Protein AF-A0A800F6K7-F1 (afdb_monomer)

Solvent-accessible surface area (backbone atoms only — not comparable to full-atom values): 6586 Å² total; per-residue (Å²): 116,48,73,45,83,42,42,88,42,86,95,49,41,75,25,27,38,41,33,28,47,71,78,28,49,62,34,50,52,52,51,53,51,42,52,75,74,33,94,47,72,68,53,33,49,50,53,51,51,50,26,55,76,71,67,69,50,59,66,70,52,70,71,34,51,39,41,35,40,40,19,84,37,84,90,68,36,48,47,48,42,35,32,31,34,55,51,39,36,50,84,78,67,73,35,48,74,50,66,88,79,74,49,60,18,36,39,58,60,59,31,83,74,5,25,36,39,50,75,67,116

Radius of gyration: 14.64 Å; Cα contacts (8 Å, |Δi|>4): 231; chains: 1; bounding box: 41×32×36 Å

Foldseek 3Di:
DDKDFDCPFPPAAVGKMKDKDPLCVVLVVVLRVLRVVDDDDVSSVVVQVVCQVVVVRDADDAQMKMWMWGDNDNVGTDIWIKGQHAQAACVRPVADQDCPVVAWHWHPHRHSRIIITGDDD

Nearest PDB structures (foldseek):
  8fz6-assembly1_Y  TM=4.531E-01  e=3.846E+00  Bos taurus
  8ysx-assembly1_T  TM=4.548E-01  e=4.614E+00  Canis lupus familiaris
  5lf7-assembly1_J  TM=4.488E-01  e=6.248E+00  Homo sapiens
  2jfs-assembly1_A  TM=3.174E-01  e=1.548E+00  Mycolicibacterium smegmatis MC2 155
  8qyo-assembly1_b  TM=2.927E-01  e=6.639E+00  Homo sapiens

Sequence (121 aa):
MVCYDRSDERDRRPFAVQCTSLANLARVAQNRRIRAATADGAEEGAAIAAAEANGTREAVEYGSLFMAASGADPASAGIHRTVSVPGATAESTGFPTTRAQGGVYLMAAGTGAAHLMLPGR

Mean predicted aligned error: 2.95 Å

pLDDT: mean 95.45, std 4.31, range [59.25, 98.44]

Secondary structure (DSSP, 8-state):
-EEEE-TTSTT--SEEEEEE-GGGHHHHHHHHHHHHH-SSHHHHHHHHHHHHHTT-SPP--TT-EEEEEEESSTTTPEEEEEEE-TT--HHHH---SSGGGSS-EEESTTSTT-EEEE---

Structure (mmCIF, N/CA/C/O backbone):
data_AF-A0A800F6K7-F1
#
_entry.id   AF-A0A800F6K7-F1
#
loop_
_atom_site.group_PDB
_atom_site.id
_atom_site.type_symbol
_atom_site.label_atom_id
_atom_site.label_alt_id
_atom_site.label_comp_id
_atom_site.label_asym_id
_atom_site.label_entity_id
_atom_site.label_seq_id
_atom_site.pdbx_PDB_ins_code
_atom_site.Cartn_x
_atom_site.Cartn_y
_atom_site.Cartn_z
_atom_site.occupancy
_atom_site.B_iso_or_equiv
_atom_site.auth_seq_id
_atom_site.auth_comp_id
_atom_site.auth_asym_id
_atom_site.auth_atom_id
_atom_site.pdbx_PDB_model_num
ATOM 1 N N . MET A 1 1 ? 8.411 -11.996 8.770 1.00 90.25 1 MET A N 1
ATOM 2 C CA . MET A 1 1 ? 8.275 -11.015 7.670 1.00 90.25 1 MET A CA 1
ATOM 3 C C . MET A 1 1 ? 8.864 -11.634 6.415 1.00 90.25 1 MET A C 1
ATOM 5 O O . MET A 1 1 ? 9.845 -12.355 6.530 1.00 90.25 1 MET A O 1
ATOM 9 N N . VAL A 1 2 ? 8.264 -11.385 5.257 1.00 97.06 2 VAL A N 1
ATOM 10 C CA . VAL A 1 2 ? 8.715 -11.859 3.944 1.00 97.06 2 VAL A CA 1
ATOM 11 C C . VAL A 1 2 ? 8.924 -10.660 3.033 1.00 97.06 2 VAL A C 1
ATOM 13 O O . VAL A 1 2 ? 8.145 -9.710 3.101 1.00 97.06 2 VAL A O 1
ATOM 16 N N . CYS A 1 3 ? 9.974 -10.701 2.218 1.00 97.62 3 CYS A N 1
ATOM 17 C CA . CYS A 1 3 ? 10.295 -9.684 1.226 1.00 97.62 3 CYS A CA 1
ATOM 18 C C . CYS A 1 3 ? 10.149 -10.270 -0.173 1.00 97.62 3 CYS A C 1
ATOM 20 O O . CYS A 1 3 ? 10.460 -11.439 -0.389 1.00 97.62 3 CYS A O 1
ATOM 22 N N . TYR A 1 4 ? 9.679 -9.463 -1.112 1.00 97.44 4 TYR A N 1
ATOM 23 C CA . TYR A 1 4 ? 9.464 -9.876 -2.488 1.00 97.44 4 TYR A CA 1
ATOM 24 C C . TYR A 1 4 ? 9.834 -8.750 -3.447 1.00 97.44 4 TYR A C 1
ATOM 26 O O . TYR A 1 4 ? 9.685 -7.562 -3.134 1.00 97.44 4 TYR A O 1
ATOM 34 N N . ASP A 1 5 ? 10.336 -9.156 -4.609 1.00 97.12 5 ASP A N 1
ATOM 35 C CA . ASP A 1 5 ? 10.660 -8.246 -5.694 1.00 97.12 5 ASP A CA 1
ATOM 36 C C . ASP A 1 5 ? 9.383 -7.713 -6.348 1.00 97.12 5 ASP A C 1
ATOM 38 O O . ASP A 1 5 ? 8.358 -8.399 -6.440 1.00 97.12 5 ASP A O 1
ATOM 42 N N . ARG A 1 6 ? 9.440 -6.450 -6.746 1.00 96.69 6 ARG A N 1
ATOM 43 C CA . ARG A 1 6 ? 8.374 -5.726 -7.435 1.00 96.69 6 ARG A CA 1
ATOM 44 C C . ARG A 1 6 ? 8.942 -4.915 -8.597 1.00 96.69 6 ARG A C 1
ATOM 46 O O . ARG A 1 6 ? 8.269 -4.009 -9.074 1.00 96.69 6 ARG A O 1
ATOM 53 N N . SER A 1 7 ? 10.185 -5.167 -9.002 1.00 95.94 7 SER A N 1
ATOM 54 C CA . SER A 1 7 ? 10.846 -4.430 -10.084 1.00 95.94 7 SER A CA 1
ATOM 55 C C . SER A 1 7 ? 10.198 -4.698 -11.446 1.00 95.94 7 SER A C 1
ATOM 57 O O . SER A 1 7 ? 10.272 -3.859 -12.338 1.00 95.94 7 SER A O 1
ATOM 59 N N . ASP A 1 8 ? 9.498 -5.828 -11.568 1.00 94.06 8 ASP A N 1
ATOM 60 C CA . ASP A 1 8 ? 8.711 -6.246 -12.727 1.00 94.06 8 ASP A CA 1
ATOM 61 C C . ASP A 1 8 ? 7.339 -5.557 -12.833 1.00 94.06 8 ASP A C 1
ATOM 63 O O . ASP A 1 8 ? 6.661 -5.658 -13.855 1.00 94.06 8 ASP A O 1
ATOM 67 N N . GLU A 1 9 ? 6.898 -4.860 -11.784 1.00 95.38 9 GLU A N 1
ATOM 68 C CA . GLU A 1 9 ? 5.618 -4.164 -11.790 1.00 95.38 9 GLU A CA 1
ATOM 69 C C . GLU A 1 9 ? 5.680 -2.867 -12.611 1.00 95.38 9 GLU A C 1
ATOM 71 O O . GLU A 1 9 ? 6.634 -2.088 -12.533 1.00 95.38 9 GLU A O 1
ATOM 76 N N . ARG A 1 10 ? 4.575 -2.567 -13.306 1.00 93.38 10 ARG A N 1
ATOM 77 C CA . ARG A 1 10 ? 4.342 -1.283 -13.982 1.00 93.38 10 ARG A CA 1
ATOM 78 C C . ARG A 1 10 ? 4.679 -0.097 -13.062 1.00 93.38 10 ARG A C 1
ATOM 80 O O . ARG A 1 10 ? 4.344 -0.118 -11.873 1.00 93.38 10 ARG A O 1
ATOM 87 N N . ASP A 1 11 ? 5.301 0.941 -13.620 1.00 92.06 11 ASP A N 1
ATOM 88 C CA . ASP A 1 11 ? 5.659 2.209 -12.959 1.00 92.06 11 ASP A CA 1
ATOM 89 C C . ASP A 1 11 ? 6.637 2.092 -11.773 1.00 92.06 11 ASP A C 1
ATOM 91 O O . ASP A 1 11 ? 6.740 3.008 -10.948 1.00 92.06 11 ASP A O 1
ATOM 95 N N . ARG A 1 12 ? 7.358 0.971 -11.636 1.00 94.19 12 ARG A N 1
ATOM 96 C CA . ARG A 1 12 ? 8.379 0.810 -10.593 1.00 94.19 12 ARG A CA 1
ATOM 97 C C . ARG A 1 12 ? 9.762 1.240 -11.053 1.00 94.19 12 ARG A C 1
ATOM 99 O O . ARG A 1 12 ? 10.069 1.366 -12.233 1.00 94.19 12 ARG A O 1
ATOM 106 N N . ARG A 1 13 ? 10.597 1.529 -10.056 1.00 95.62 13 ARG A N 1
ATOM 107 C CA . ARG A 1 13 ? 12.021 1.800 -10.254 1.00 95.62 13 ARG A CA 1
ATOM 108 C C . ARG A 1 13 ? 12.763 0.476 -10.493 1.00 95.62 13 ARG A C 1
ATOM 110 O O . ARG A 1 13 ? 12.264 -0.552 -10.037 1.00 95.62 13 ARG A O 1
ATOM 117 N N . PRO A 1 14 ? 13.951 0.501 -11.130 1.00 96.50 14 PRO A N 1
ATOM 118 C CA . PRO A 1 14 ? 14.714 -0.715 -11.425 1.00 96.50 14 PRO A CA 1
ATOM 119 C C . PRO A 1 14 ? 15.006 -1.574 -10.192 1.00 96.50 14 PRO A C 1
ATOM 121 O O . PRO A 1 14 ? 14.946 -2.794 -10.265 1.00 96.50 14 PRO A O 1
ATOM 124 N N . PHE A 1 15 ? 15.270 -0.944 -9.045 1.00 97.69 15 PHE A N 1
ATOM 125 C CA . PHE A 1 15 ? 15.253 -1.622 -7.758 1.00 97.69 15 PHE A CA 1
ATOM 126 C C . PHE A 1 15 ? 13.943 -1.302 -7.039 1.00 97.69 15 PHE A C 1
ATOM 128 O O . PHE A 1 15 ? 13.675 -0.137 -6.726 1.00 97.69 15 PHE A O 1
ATOM 135 N N . ALA A 1 16 ? 13.135 -2.326 -6.760 1.00 97.75 16 ALA A N 1
ATOM 136 C CA . ALA A 1 16 ? 11.900 -2.193 -5.997 1.00 97.75 16 ALA A CA 1
ATOM 137 C C . ALA A 1 16 ? 11.598 -3.479 -5.216 1.00 97.75 16 ALA A C 1
ATOM 139 O O . ALA A 1 16 ? 11.212 -4.491 -5.788 1.00 97.75 16 ALA A O 1
ATOM 140 N N . VAL A 1 17 ? 11.716 -3.420 -3.891 1.00 97.75 17 VAL A N 1
ATOM 141 C CA . VAL A 1 17 ? 11.427 -4.535 -2.977 1.00 97.75 17 VAL A CA 1
ATOM 142 C C . VAL A 1 17 ? 10.374 -4.092 -1.973 1.00 97.75 17 VAL A C 1
ATOM 144 O O . VAL A 1 17 ? 10.396 -2.951 -1.511 1.00 97.75 17 VAL A O 1
ATOM 147 N N . GLN A 1 18 ? 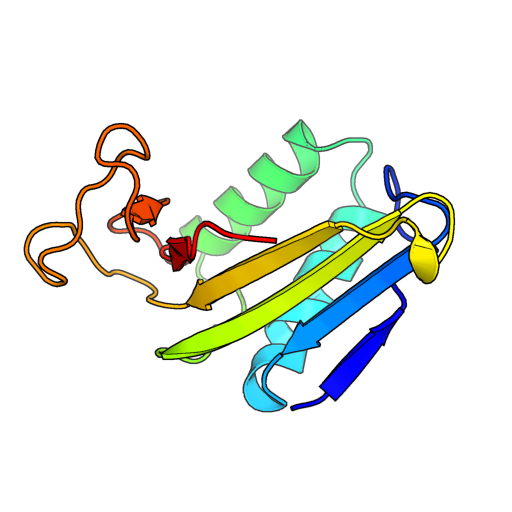9.459 -4.984 -1.598 1.00 97.69 18 GLN A N 1
ATOM 148 C CA . GLN A 1 18 ? 8.557 -4.754 -0.471 1.00 97.69 18 GLN A CA 1
ATOM 149 C C . GLN A 1 18 ? 8.581 -5.929 0.500 1.00 97.69 18 GLN A C 1
ATOM 151 O O . GLN A 1 18 ? 8.630 -7.083 0.091 1.00 97.69 18 GLN A O 1
ATOM 156 N N . CYS A 1 19 ? 8.522 -5.625 1.792 1.00 98.06 19 CYS A N 1
ATOM 157 C CA . CYS A 1 19 ? 8.460 -6.592 2.872 1.00 98.06 19 CYS A CA 1
ATOM 158 C C . CYS A 1 19 ? 7.190 -6.400 3.699 1.00 98.06 19 CYS A C 1
ATOM 160 O O . CYS A 1 19 ? 6.792 -5.263 3.960 1.00 98.06 19 CYS A O 1
ATOM 162 N N . THR A 1 20 ? 6.568 -7.497 4.131 1.00 98.44 20 THR A N 1
ATOM 163 C CA . THR A 1 20 ? 5.413 -7.467 5.040 1.00 98.44 20 THR A CA 1
ATOM 164 C C . THR A 1 20 ? 5.218 -8.791 5.795 1.00 98.44 20 THR A C 1
ATOM 166 O O . THR A 1 20 ? 6.033 -9.713 5.695 1.00 98.44 20 THR A O 1
ATOM 169 N N . SER A 1 21 ? 4.173 -8.885 6.615 1.00 97.88 21 SER A N 1
ATOM 170 C CA . SER A 1 21 ? 3.767 -10.121 7.286 1.00 97.88 21 SER A CA 1
ATOM 171 C C . SER A 1 21 ? 3.359 -11.208 6.288 1.00 97.88 21 SER A C 1
ATOM 173 O O . SER A 1 21 ? 2.820 -10.923 5.221 1.00 97.88 21 SER A O 1
ATOM 175 N N . LEU A 1 22 ? 3.570 -12.473 6.659 1.00 97.44 22 LEU A N 1
ATOM 176 C CA . LEU A 1 22 ? 3.096 -13.624 5.881 1.00 97.44 22 LEU A CA 1
ATOM 177 C C . LEU A 1 22 ? 1.564 -13.618 5.747 1.00 97.44 22 LEU A C 1
ATOM 179 O O . LEU A 1 22 ? 1.042 -14.013 4.708 1.00 97.44 22 LEU A O 1
ATOM 183 N N . ALA A 1 23 ? 0.857 -13.100 6.756 1.00 97.38 23 ALA A N 1
ATOM 184 C CA . ALA A 1 23 ? -0.599 -12.982 6.749 1.00 97.38 23 ALA A CA 1
ATOM 185 C C . ALA A 1 23 ? -1.126 -12.063 5.629 1.00 97.38 23 ALA A C 1
ATOM 187 O O . ALA A 1 23 ? -2.267 -12.199 5.202 1.00 97.38 23 ALA A O 1
ATOM 188 N N . ASN A 1 24 ? -0.288 -11.168 5.096 1.00 97.81 24 ASN A N 1
ATOM 189 C CA . ASN A 1 24 ? -0.686 -10.216 4.060 1.00 97.81 24 ASN A CA 1
ATOM 190 C C . ASN A 1 24 ? -0.498 -10.739 2.630 1.00 97.81 24 ASN A C 1
ATOM 192 O O . ASN A 1 24 ? -0.787 -10.011 1.680 1.00 97.81 24 ASN A O 1
ATOM 196 N N . LEU A 1 25 ? -0.006 -11.969 2.436 1.00 97.56 25 LEU A N 1
ATOM 197 C CA . LEU A 1 25 ? 0.338 -12.463 1.098 1.00 97.56 25 LEU A CA 1
ATOM 198 C C . LEU A 1 25 ? -0.865 -12.545 0.146 1.00 97.56 25 LEU A C 1
ATOM 200 O O . LEU A 1 25 ? -0.702 -12.270 -1.042 1.00 97.56 25 LEU A O 1
ATOM 204 N N . ALA A 1 26 ? -2.071 -12.830 0.646 1.00 97.75 26 ALA A N 1
ATOM 205 C CA . ALA A 1 26 ? -3.288 -12.794 -0.170 1.00 97.75 26 ALA A CA 1
ATOM 206 C C . ALA A 1 26 ? -3.590 -11.369 -0.676 1.00 97.75 26 ALA A C 1
ATOM 208 O O . ALA A 1 26 ? -3.738 -11.156 -1.883 1.00 97.75 26 ALA A O 1
ATOM 209 N N . ARG A 1 27 ? -3.555 -10.368 0.220 1.00 96.88 27 ARG A N 1
ATOM 210 C CA . ARG A 1 27 ? -3.681 -8.936 -0.118 1.00 96.88 27 ARG A CA 1
ATOM 211 C C . ARG A 1 27 ? -2.612 -8.485 -1.113 1.00 96.88 27 ARG A C 1
ATOM 213 O O . ARG A 1 27 ? -2.930 -7.759 -2.054 1.00 96.88 27 ARG A O 1
ATOM 220 N N . VAL A 1 28 ? -1.367 -8.935 -0.950 1.00 97.19 28 VAL A N 1
ATOM 221 C CA . VAL A 1 28 ? -0.268 -8.661 -1.893 1.00 97.19 28 VAL A CA 1
ATOM 222 C C . VAL A 1 28 ? -0.560 -9.259 -3.268 1.00 97.19 28 VAL A C 1
ATOM 224 O O . VAL A 1 28 ? -0.482 -8.549 -4.269 1.00 97.19 28 VAL A O 1
ATOM 227 N N . ALA A 1 29 ? -0.940 -10.536 -3.331 1.00 97.88 29 ALA A N 1
ATOM 228 C CA . ALA A 1 29 ? -1.249 -11.204 -4.590 1.00 97.88 29 ALA A CA 1
ATOM 229 C C . ALA A 1 29 ? -2.421 -10.528 -5.317 1.00 97.88 29 ALA A C 1
ATOM 231 O O . ALA A 1 29 ? -2.344 -10.311 -6.526 1.00 97.88 29 ALA A O 1
ATOM 232 N N . GLN A 1 30 ? -3.475 -10.131 -4.594 1.00 97.94 30 GLN A N 1
ATOM 233 C CA . GLN A 1 30 ? -4.588 -9.375 -5.170 1.00 97.94 30 GLN A CA 1
ATOM 234 C C . GLN A 1 30 ? -4.117 -8.032 -5.747 1.00 97.94 30 GLN A C 1
ATOM 236 O O . GLN A 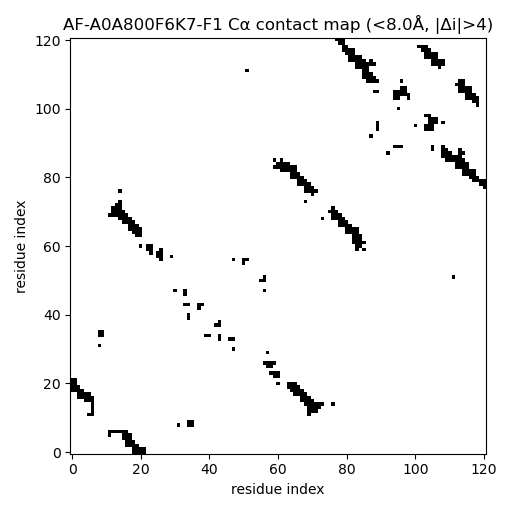1 30 ? -4.448 -7.726 -6.889 1.00 97.94 30 GLN A O 1
ATOM 241 N N . ASN A 1 31 ? -3.295 -7.266 -5.019 1.00 95.94 31 ASN A N 1
ATOM 242 C CA . ASN A 1 31 ? -2.757 -5.990 -5.514 1.00 95.94 31 ASN A CA 1
ATOM 243 C C . ASN A 1 31 ? -1.948 -6.165 -6.797 1.00 95.94 31 ASN A C 1
ATOM 245 O O . ASN A 1 31 ? -2.119 -5.398 -7.740 1.00 95.94 31 ASN A O 1
ATOM 249 N N . ARG A 1 32 ? -1.084 -7.184 -6.842 1.00 96.56 32 ARG A N 1
ATOM 250 C CA . ARG A 1 32 ? -0.256 -7.463 -8.019 1.00 96.56 32 ARG A CA 1
ATOM 251 C C . ARG A 1 32 ? -1.101 -7.861 -9.227 1.00 96.56 32 ARG A C 1
ATOM 253 O O . ARG A 1 32 ? -0.830 -7.384 -10.322 1.00 96.56 32 ARG A O 1
ATOM 260 N N . ARG A 1 33 ? -2.150 -8.67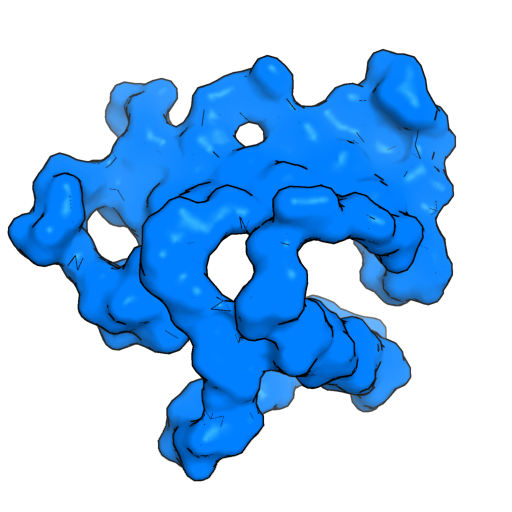1 -9.033 1.00 97.38 33 ARG A N 1
ATOM 261 C CA . ARG A 1 33 ? -3.099 -9.021 -10.106 1.00 97.38 33 ARG A CA 1
ATOM 262 C C . ARG A 1 33 ? -3.851 -7.799 -10.620 1.00 97.38 33 ARG A C 1
ATOM 264 O O . ARG A 1 33 ? -3.931 -7.629 -11.828 1.00 97.38 33 ARG A O 1
ATOM 271 N N . ILE A 1 34 ? -4.356 -6.948 -9.722 1.00 97.38 34 ILE A N 1
ATOM 272 C CA . ILE A 1 34 ? -5.037 -5.706 -10.111 1.00 97.38 34 ILE A CA 1
ATOM 273 C C . ILE A 1 34 ? -4.080 -4.829 -10.918 1.00 97.38 34 ILE A C 1
ATOM 275 O O . ILE A 1 34 ? -4.415 -4.446 -12.029 1.00 97.38 34 ILE A O 1
ATOM 279 N N . ARG A 1 35 ? -2.864 -4.584 -10.416 1.00 96.81 35 ARG A N 1
ATOM 280 C CA . ARG A 1 35 ? -1.862 -3.785 -11.131 1.00 96.81 35 ARG A CA 1
ATOM 281 C C . ARG A 1 35 ? -1.536 -4.357 -12.510 1.00 96.81 35 ARG A C 1
ATOM 283 O O . ARG A 1 35 ? -1.434 -3.598 -13.459 1.00 96.81 35 ARG A O 1
ATOM 290 N N . ALA A 1 36 ? -1.367 -5.670 -12.630 1.00 96.75 36 ALA A N 1
ATOM 291 C CA . ALA A 1 36 ? -1.094 -6.304 -13.919 1.00 96.75 36 ALA A CA 1
ATOM 292 C C . ALA A 1 36 ? -2.280 -6.215 -14.899 1.00 96.75 36 ALA A C 1
ATOM 294 O O . ALA A 1 36 ? -2.069 -6.260 -16.106 1.00 96.75 36 ALA A O 1
ATOM 295 N N . ALA A 1 37 ? -3.509 -6.102 -14.388 1.00 97.25 37 ALA A N 1
ATOM 296 C CA . ALA A 1 37 ? -4.730 -6.033 -15.185 1.00 97.25 37 ALA A CA 1
ATOM 297 C C . ALA A 1 37 ? -5.148 -4.603 -15.574 1.00 97.25 37 ALA A C 1
ATOM 299 O O . ALA A 1 37 ? -6.055 -4.460 -16.391 1.00 97.25 37 ALA A O 1
ATOM 300 N N . THR A 1 38 ? -4.533 -3.563 -15.001 1.00 97.44 38 THR A N 1
ATOM 301 C CA . THR A 1 38 ? -4.884 -2.158 -15.266 1.00 97.44 38 THR A CA 1
ATOM 302 C C . THR A 1 38 ? -3.813 -1.425 -16.064 1.00 97.44 38 THR A C 1
ATOM 304 O O . THR A 1 38 ? -2.623 -1.752 -15.999 1.00 97.44 38 THR A O 1
ATOM 307 N N . ALA A 1 39 ? -4.223 -0.394 -16.802 1.00 96.31 39 ALA A N 1
ATOM 308 C CA . ALA A 1 39 ? -3.313 0.408 -17.611 1.00 96.31 39 ALA A CA 1
ATOM 309 C C . ALA A 1 39 ? -2.501 1.402 -16.770 1.00 96.31 39 ALA A C 1
ATOM 311 O O . ALA A 1 39 ? -1.333 1.649 -17.063 1.00 96.31 39 ALA A O 1
ATOM 312 N N . ASP A 1 40 ? -3.098 1.950 -15.710 1.00 96.31 40 ASP A N 1
ATOM 313 C CA . ASP A 1 40 ? -2.486 2.998 -14.901 1.00 96.31 40 ASP A CA 1
ATOM 314 C C . ASP A 1 40 ? -2.921 2.956 -13.424 1.00 96.31 40 ASP A C 1
ATOM 316 O O . ASP A 1 40 ? -3.617 2.045 -12.956 1.00 96.31 40 ASP A O 1
ATOM 320 N N . GLY A 1 41 ? -2.443 3.942 -12.659 1.00 93.81 41 GLY A N 1
ATOM 321 C CA . GLY A 1 41 ? -2.758 4.086 -11.240 1.00 93.81 41 GLY A CA 1
ATOM 322 C C . GLY A 1 41 ? -4.198 4.524 -10.949 1.00 93.81 41 GLY A C 1
ATOM 323 O O . GLY A 1 41 ? -4.700 4.224 -9.866 1.00 93.81 41 GLY A O 1
ATOM 324 N N . ALA A 1 42 ? -4.870 5.209 -11.878 1.00 96.44 42 ALA A N 1
ATOM 325 C CA . ALA A 1 42 ? -6.258 5.624 -11.702 1.00 96.44 42 ALA A CA 1
ATOM 326 C C . ALA A 1 42 ? -7.194 4.415 -11.818 1.00 96.44 42 ALA A C 1
ATOM 328 O O . ALA A 1 42 ? -8.032 4.196 -10.941 1.00 96.44 42 ALA A O 1
ATOM 329 N N . GLU A 1 43 ? -6.987 3.577 -12.834 1.00 97.62 43 GLU A N 1
ATOM 330 C CA . GLU A 1 43 ? -7.700 2.309 -12.992 1.00 97.62 43 GLU A CA 1
ATOM 331 C C . GLU A 1 43 ? -7.402 1.333 -11.844 1.00 97.62 43 GLU A C 1
ATOM 333 O O . GLU A 1 43 ? -8.317 0.697 -11.319 1.00 97.62 43 GLU A O 1
ATOM 338 N N . GLU A 1 44 ? -6.143 1.247 -11.390 1.00 97.12 44 GLU A N 1
ATOM 339 C CA . GLU A 1 44 ? -5.764 0.441 -10.216 1.00 97.12 44 GLU A CA 1
ATOM 340 C C . GLU A 1 44 ? -6.516 0.902 -8.958 1.00 97.12 44 GLU A C 1
ATOM 342 O O . GLU A 1 44 ? -7.063 0.080 -8.219 1.00 97.12 44 GLU A O 1
ATOM 347 N N . GLY A 1 45 ? -6.595 2.219 -8.737 1.00 94.69 45 GLY A N 1
ATOM 348 C CA . GLY A 1 45 ? -7.358 2.809 -7.639 1.00 94.69 45 GLY A CA 1
ATOM 349 C C . GLY A 1 45 ? -8.853 2.500 -7.726 1.00 94.69 45 GLY A C 1
ATOM 350 O O . GLY A 1 45 ? -9.453 2.109 -6.723 1.00 94.69 45 GLY A O 1
ATOM 351 N N . ALA A 1 46 ? -9.445 2.607 -8.918 1.00 96.88 46 ALA A N 1
ATOM 352 C CA . ALA A 1 46 ? -10.853 2.290 -9.149 1.00 96.88 46 ALA A CA 1
ATOM 353 C C . ALA A 1 46 ? -11.162 0.804 -8.901 1.00 96.88 46 ALA A C 1
ATOM 355 O O . ALA A 1 46 ? -12.145 0.482 -8.232 1.00 96.88 46 ALA A O 1
ATOM 356 N N . ALA A 1 47 ? -10.303 -0.106 -9.367 1.00 97.44 47 ALA A N 1
ATOM 357 C CA . ALA A 1 47 ? -10.453 -1.543 -9.145 1.00 97.44 47 ALA A CA 1
ATOM 358 C C . ALA A 1 47 ? -10.333 -1.920 -7.658 1.00 97.44 47 ALA A C 1
ATOM 360 O O . ALA A 1 47 ? -11.103 -2.741 -7.157 1.00 97.44 47 ALA A O 1
ATOM 361 N N . ILE A 1 48 ? -9.409 -1.288 -6.925 1.00 95.50 48 ILE A N 1
ATOM 362 C CA . ILE A 1 48 ? -9.294 -1.459 -5.470 1.00 95.50 48 ILE A CA 1
ATOM 363 C C . ILE A 1 48 ? -10.550 -0.942 -4.763 1.00 95.50 48 ILE A C 1
ATOM 365 O O . ILE A 1 48 ? -11.086 -1.640 -3.906 1.00 95.50 48 ILE A O 1
ATOM 369 N N . ALA A 1 49 ? -11.035 0.249 -5.122 1.00 94.75 49 ALA A N 1
ATOM 370 C CA . ALA A 1 49 ? -12.239 0.822 -4.529 1.00 94.75 49 ALA A CA 1
ATOM 371 C C . ALA A 1 49 ? -13.47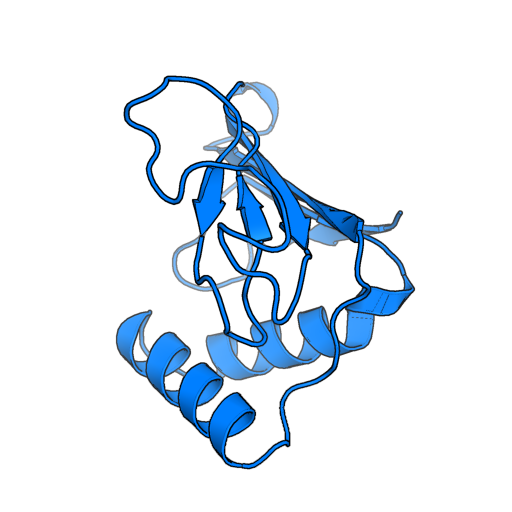8 -0.052 -4.787 1.00 94.75 49 ALA A C 1
ATOM 373 O O . ALA A 1 49 ? -14.274 -0.266 -3.876 1.00 94.75 49 ALA A O 1
ATOM 374 N N . ALA A 1 50 ? -13.609 -0.618 -5.990 1.00 96.19 50 ALA A N 1
ATOM 375 C CA . ALA A 1 50 ? -14.675 -1.561 -6.319 1.00 96.19 50 ALA A CA 1
ATOM 376 C C . ALA A 1 50 ? -14.599 -2.835 -5.462 1.00 96.19 50 ALA A C 1
ATOM 378 O O . ALA A 1 50 ? -15.623 -3.279 -4.945 1.00 96.19 50 ALA A O 1
ATOM 379 N N . ALA A 1 51 ? -13.396 -3.388 -5.268 1.00 95.69 51 ALA A N 1
ATOM 380 C CA . ALA A 1 51 ? -13.180 -4.557 -4.417 1.00 95.69 51 ALA A CA 1
ATOM 381 C C . ALA A 1 51 ? -13.505 -4.285 -2.936 1.00 95.69 51 ALA A C 1
ATOM 383 O O . ALA A 1 51 ? -14.026 -5.156 -2.244 1.00 95.69 51 ALA A O 1
ATOM 384 N N . GLU A 1 52 ? -13.208 -3.084 -2.435 1.00 93.06 52 GLU A N 1
ATOM 385 C CA . GLU A 1 52 ? -13.597 -2.671 -1.079 1.00 93.06 52 GLU A CA 1
ATOM 386 C C . GLU A 1 52 ? -15.128 -2.534 -0.977 1.00 93.06 52 GLU A C 1
ATOM 388 O O . GLU A 1 52 ? -15.740 -3.095 -0.071 1.00 93.06 52 GLU A O 1
ATOM 393 N N . ALA A 1 53 ? -15.771 -1.863 -1.939 1.00 93.75 53 ALA A N 1
ATOM 394 C CA . ALA A 1 53 ? -17.213 -1.612 -1.924 1.00 93.75 53 ALA A CA 1
ATOM 395 C C . ALA A 1 53 ? -18.064 -2.889 -2.024 1.00 93.75 53 ALA A C 1
ATOM 397 O O . ALA A 1 53 ? -19.135 -2.964 -1.426 1.00 93.75 53 ALA A O 1
ATOM 398 N N . ASN A 1 54 ? -17.603 -3.895 -2.772 1.00 95.44 54 ASN A N 1
ATOM 399 C CA . ASN A 1 54 ? -18.306 -5.171 -2.926 1.00 95.44 54 ASN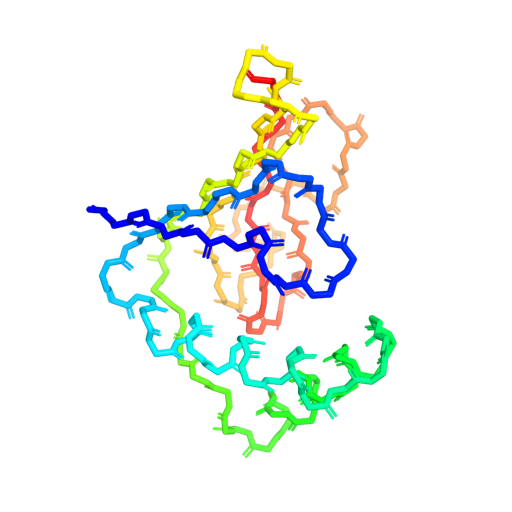 A CA 1
ATOM 400 C C . ASN A 1 54 ? -17.827 -6.261 -1.944 1.00 95.44 54 ASN A C 1
ATOM 402 O O . ASN A 1 54 ? -18.262 -7.406 -2.056 1.00 95.44 54 ASN A O 1
ATOM 406 N N . GLY A 1 55 ? -16.930 -5.926 -1.008 1.00 93.81 55 GLY A N 1
ATOM 407 C CA . GLY A 1 55 ? -16.434 -6.846 0.018 1.00 93.81 55 GLY A CA 1
ATOM 408 C C . GLY A 1 55 ? -15.501 -7.955 -0.483 1.00 93.81 55 GLY A C 1
ATOM 409 O O . GLY A 1 55 ? -15.244 -8.902 0.253 1.00 93.81 55 GLY A O 1
ATOM 410 N N . THR A 1 56 ? -14.981 -7.869 -1.712 1.00 96.12 56 THR A N 1
ATOM 411 C CA . THR A 1 56 ? -14.040 -8.865 -2.269 1.00 96.12 56 THR A CA 1
ATOM 412 C C . THR A 1 56 ? -12.577 -8.519 -2.014 1.00 96.12 56 THR A C 1
ATOM 414 O O . THR A 1 56 ? -11.662 -9.221 -2.456 1.00 96.12 56 THR A O 1
ATOM 417 N N . ARG A 1 57 ? -12.316 -7.417 -1.314 1.00 95.06 57 ARG A N 1
ATOM 418 C CA . ARG A 1 57 ? -10.965 -7.049 -0.934 1.00 95.06 57 ARG A CA 1
ATOM 419 C C . ARG A 1 57 ? -10.404 -8.019 0.105 1.00 95.06 57 ARG A C 1
ATOM 421 O O . ARG A 1 57 ? -10.945 -8.153 1.196 1.00 95.06 57 ARG A O 1
ATOM 428 N N . GLU A 1 58 ? -9.260 -8.620 -0.207 1.00 96.81 58 GLU A N 1
ATOM 429 C CA . GLU A 1 58 ? -8.525 -9.487 0.720 1.00 96.81 58 GLU A CA 1
ATOM 430 C C . GLU A 1 58 ? -8.202 -8.747 2.014 1.00 96.81 58 GLU A C 1
ATOM 432 O O 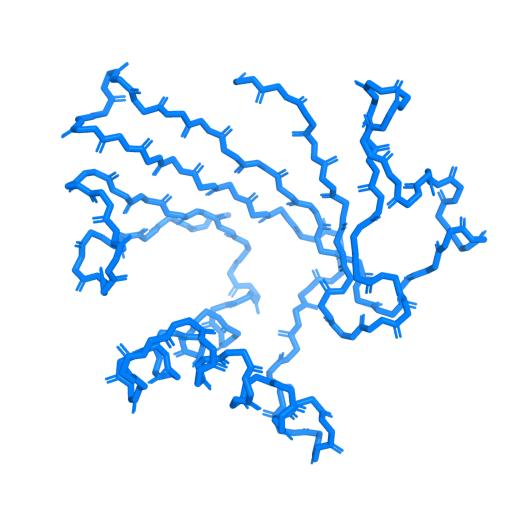. GLU A 1 58 ? -7.800 -7.596 1.954 1.00 96.81 58 GLU A O 1
ATOM 437 N N . ALA A 1 59 ? -8.316 -9.347 3.193 1.00 94.38 59 ALA A N 1
ATOM 438 C CA . ALA A 1 59 ? -7.994 -8.633 4.430 1.00 94.38 59 ALA A CA 1
ATOM 439 C C . ALA A 1 59 ? -6.494 -8.281 4.528 1.00 94.38 59 ALA A C 1
ATOM 441 O O . ALA A 1 59 ? -5.636 -8.932 3.932 1.00 94.38 59 ALA A O 1
ATOM 442 N N . VAL A 1 60 ? -6.174 -7.235 5.290 1.00 96.56 60 VAL A N 1
ATOM 443 C CA . VAL A 1 60 ? -4.801 -6.924 5.709 1.00 96.56 60 VAL A CA 1
ATOM 444 C C . VAL A 1 60 ? -4.708 -7.082 7.224 1.00 96.56 60 VAL A C 1
ATOM 446 O O . V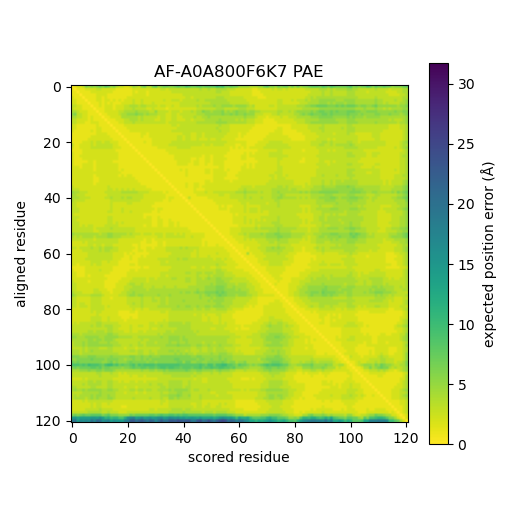AL A 1 60 ? -5.640 -6.730 7.945 1.00 96.56 60 VAL A O 1
ATOM 449 N N . GLU A 1 61 ? -3.600 -7.625 7.716 1.00 97.06 61 GLU A N 1
ATOM 450 C CA . GLU A 1 61 ? -3.374 -7.830 9.143 1.00 97.06 61 GLU A CA 1
ATOM 451 C C . GLU A 1 61 ? -3.227 -6.479 9.856 1.00 97.06 61 GLU A C 1
ATOM 453 O O . GLU A 1 61 ? -2.352 -5.669 9.528 1.00 97.06 61 GLU A O 1
ATOM 458 N N . TYR A 1 62 ? -4.085 -6.225 10.842 1.00 97.31 62 TYR A N 1
ATOM 459 C CA . TYR A 1 62 ? -4.012 -5.019 11.661 1.00 97.31 62 TYR A CA 1
ATOM 460 C C . TYR A 1 62 ? -2.680 -4.968 12.425 1.00 97.31 62 TYR A C 1
ATOM 462 O O . TYR A 1 62 ? -2.231 -5.962 12.985 1.00 97.31 62 TYR A O 1
ATOM 470 N N . GLY A 1 63 ? -2.034 -3.804 12.452 1.00 97.38 63 GLY A N 1
ATOM 471 C CA . GLY A 1 63 ? -0.723 -3.600 13.067 1.00 97.38 63 GLY A CA 1
ATOM 472 C C . GLY A 1 63 ? 0.453 -4.123 12.237 1.00 97.38 63 GLY A C 1
ATOM 473 O O . GLY A 1 63 ? 1.605 -3.967 12.645 1.00 97.38 63 GLY A O 1
ATOM 474 N N . SER A 1 64 ? 0.208 -4.713 11.063 1.00 97.81 64 SER A N 1
ATOM 475 C CA . SER A 1 64 ? 1.283 -5.259 10.235 1.00 97.81 64 SER A CA 1
ATOM 476 C C . SER A 1 64 ? 2.068 -4.172 9.501 1.00 97.81 64 SER A C 1
ATOM 478 O O . SER A 1 64 ? 1.516 -3.215 8.949 1.00 97.81 64 SER A O 1
ATOM 480 N N . LEU A 1 65 ? 3.389 -4.344 9.473 1.00 97.12 65 LEU A N 1
ATOM 481 C CA . LEU A 1 65 ? 4.321 -3.447 8.803 1.00 97.12 65 LEU A CA 1
ATOM 482 C C . LEU A 1 65 ? 4.384 -3.749 7.298 1.00 97.12 65 LEU A C 1
ATOM 484 O O . LEU A 1 65 ? 4.497 -4.906 6.887 1.00 97.12 65 LEU A O 1
ATOM 488 N N . PHE A 1 66 ? 4.399 -2.701 6.483 1.00 97.69 66 PHE A N 1
ATOM 489 C CA . PHE A 1 66 ? 4.877 -2.727 5.106 1.00 97.69 66 PHE A CA 1
ATOM 490 C C . PHE A 1 66 ? 6.117 -1.845 5.007 1.00 97.69 66 PHE A C 1
ATOM 492 O O . PHE A 1 66 ? 6.087 -0.674 5.379 1.00 97.69 66 PHE A O 1
ATOM 499 N N . MET A 1 67 ? 7.210 -2.395 4.483 1.00 96.88 67 MET A N 1
ATOM 500 C CA . MET A 1 67 ? 8.413 -1.629 4.151 1.00 96.88 67 MET A CA 1
ATOM 501 C C . MET A 1 67 ? 8.693 -1.781 2.669 1.00 96.88 67 MET A C 1
ATOM 503 O O . MET A 1 67 ? 8.845 -2.902 2.200 1.00 96.88 67 MET A O 1
ATOM 507 N N . ALA A 1 68 ? 8.745 -0.682 1.931 1.00 96.00 68 ALA A N 1
ATOM 508 C CA . ALA A 1 68 ? 9.130 -0.673 0.529 1.00 96.00 68 ALA A CA 1
ATOM 509 C C . ALA A 1 68 ? 10.467 0.050 0.374 1.00 96.00 68 ALA A C 1
ATOM 511 O O . ALA A 1 68 ? 10.604 1.173 0.846 1.00 96.00 68 ALA A O 1
ATOM 512 N N . ALA A 1 69 ? 11.424 -0.580 -0.297 1.00 96.25 69 ALA A N 1
ATOM 513 C CA . ALA A 1 69 ? 12.669 0.046 -0.718 1.00 96.25 69 ALA A CA 1
ATOM 514 C C . ALA A 1 69 ? 12.628 0.218 -2.237 1.00 96.25 69 ALA A C 1
ATOM 516 O O . ALA A 1 69 ? 12.296 -0.727 -2.957 1.00 96.25 69 ALA A O 1
ATOM 517 N N . SER A 1 70 ? 12.899 1.418 -2.749 1.00 96.31 70 SER A N 1
ATOM 518 C CA . SER A 1 70 ? 12.910 1.652 -4.198 1.00 96.31 70 SER A CA 1
ATOM 519 C C . SER A 1 70 ? 13.932 2.705 -4.620 1.00 96.31 70 SER A C 1
ATOM 521 O O . SER A 1 70 ? 14.064 3.744 -3.973 1.00 96.31 70 SER A O 1
ATOM 523 N N . GLY A 1 71 ? 14.640 2.449 -5.721 1.00 96.56 71 GLY A N 1
ATOM 524 C CA . GLY A 1 71 ? 15.751 3.273 -6.204 1.00 96.56 71 GLY A CA 1
ATOM 525 C C . GLY A 1 71 ? 16.243 2.851 -7.588 1.00 96.56 71 GLY A C 1
ATOM 526 O O . GLY A 1 71 ? 15.695 1.933 -8.197 1.00 96.56 71 GLY A O 1
ATOM 527 N N . ALA A 1 72 ? 17.269 3.534 -8.098 1.00 97.19 72 ALA A N 1
ATOM 528 C CA . ALA A 1 72 ? 17.964 3.067 -9.301 1.00 97.19 72 ALA A CA 1
ATOM 529 C C . ALA A 1 72 ? 18.718 1.753 -9.023 1.00 97.19 72 ALA A C 1
ATOM 531 O O . ALA A 1 72 ? 18.832 0.902 -9.897 1.00 97.19 72 ALA A O 1
ATOM 532 N N . ASP A 1 73 ? 19.166 1.589 -7.780 1.00 96.69 73 ASP A N 1
ATOM 533 C CA . ASP A 1 73 ? 19.938 0.470 -7.259 1.00 96.69 73 ASP A CA 1
ATOM 534 C C . ASP A 1 73 ? 19.698 0.352 -5.733 1.00 96.69 73 ASP A C 1
ATOM 536 O O . ASP A 1 73 ? 19.071 1.242 -5.139 1.00 96.69 73 ASP A O 1
ATOM 540 N N . PRO A 1 74 ? 20.175 -0.721 -5.071 1.00 94.88 74 PRO A N 1
ATOM 541 C CA . PRO A 1 74 ? 19.996 -0.895 -3.630 1.00 94.88 74 PRO A CA 1
ATOM 542 C C . PRO A 1 74 ? 20.633 0.201 -2.762 1.00 94.88 74 PRO A C 1
ATOM 544 O O . PRO A 1 74 ? 20.102 0.504 -1.696 1.00 94.88 74 PRO A O 1
ATOM 547 N N . ALA A 1 75 ? 21.750 0.800 -3.185 1.00 94.88 75 ALA A N 1
ATOM 548 C CA . ALA A 1 75 ? 22.476 1.800 -2.401 1.00 94.88 75 ALA A CA 1
ATOM 549 C C . ALA A 1 75 ? 21.798 3.179 -2.441 1.00 94.88 75 ALA A C 1
ATOM 551 O O . ALA A 1 75 ? 21.865 3.933 -1.471 1.00 94.88 75 ALA A O 1
ATOM 552 N N . SER A 1 76 ? 21.113 3.506 -3.540 1.00 93.75 76 SER A N 1
ATOM 553 C CA . SER A 1 76 ? 20.355 4.754 -3.701 1.00 93.75 76 SER A CA 1
ATOM 554 C C . SER A 1 76 ? 18.894 4.667 -3.233 1.00 93.75 76 SER A C 1
ATOM 556 O O . SER A 1 76 ? 18.175 5.675 -3.256 1.00 93.75 76 SER A O 1
ATOM 558 N N . ALA A 1 77 ? 18.438 3.488 -2.799 1.00 95.19 77 ALA A N 1
ATOM 559 C CA . ALA A 1 77 ? 17.044 3.234 -2.466 1.00 95.19 77 ALA A CA 1
ATOM 560 C C . ALA A 1 77 ? 16.538 4.089 -1.291 1.00 95.19 77 ALA A C 1
ATOM 562 O O . ALA A 1 77 ? 17.146 4.168 -0.223 1.00 95.19 77 ALA A O 1
ATOM 563 N N . GLY A 1 78 ? 15.380 4.722 -1.482 1.00 94.56 78 GLY A N 1
ATOM 564 C CA . GLY A 1 78 ? 14.603 5.289 -0.382 1.00 94.56 78 GLY A CA 1
ATOM 565 C C . GLY A 1 78 ? 13.737 4.209 0.257 1.00 94.56 78 GLY A C 1
ATOM 566 O O . GLY A 1 78 ? 13.201 3.357 -0.457 1.00 94.56 78 GLY A O 1
ATOM 567 N N . ILE A 1 79 ? 13.581 4.258 1.581 1.00 93.81 79 ILE A N 1
ATOM 568 C CA . ILE A 1 79 ? 12.717 3.342 2.325 1.00 93.81 79 ILE A CA 1
ATOM 569 C C . ILE A 1 79 ? 11.433 4.074 2.713 1.00 93.81 79 ILE A C 1
ATOM 571 O O . ILE A 1 79 ? 11.452 5.185 3.231 1.00 93.81 79 ILE A O 1
ATOM 575 N N . HIS A 1 80 ? 10.302 3.432 2.456 1.00 94.56 80 HIS A N 1
ATOM 576 C CA . HIS A 1 80 ? 8.974 3.884 2.833 1.00 94.56 80 HIS A CA 1
ATOM 577 C C . HIS A 1 80 ? 8.332 2.854 3.757 1.00 94.56 80 HIS A C 1
ATOM 579 O O . HIS A 1 80 ? 8.319 1.664 3.435 1.00 94.56 80 HIS A O 1
ATOM 585 N N . ARG A 1 81 ? 7.793 3.289 4.899 1.00 96.44 81 ARG A N 1
ATOM 586 C CA . ARG A 1 81 ? 7.292 2.393 5.950 1.00 96.44 81 ARG A CA 1
ATOM 587 C C . ARG A 1 81 ? 5.876 2.780 6.345 1.00 96.44 81 ARG A C 1
ATOM 589 O O . ARG A 1 81 ? 5.610 3.948 6.625 1.00 96.44 81 ARG A O 1
ATOM 596 N N . THR A 1 82 ? 4.989 1.793 6.403 1.00 97.50 82 THR A N 1
ATOM 597 C CA . THR A 1 82 ? 3.613 1.978 6.870 1.00 97.50 82 THR A CA 1
ATOM 598 C C . THR A 1 82 ? 3.169 0.853 7.787 1.00 97.50 82 THR A C 1
ATOM 600 O O . THR A 1 82 ? 3.645 -0.273 7.668 1.00 97.50 82 THR A O 1
ATOM 603 N N . VAL A 1 83 ? 2.245 1.146 8.697 1.00 98.19 83 VAL A N 1
ATOM 604 C CA . VAL A 1 83 ? 1.584 0.142 9.540 1.00 98.19 83 VAL A CA 1
ATOM 605 C C . VAL A 1 83 ? 0.108 0.099 9.179 1.00 98.19 83 VAL A C 1
ATOM 607 O O . VAL A 1 83 ? -0.563 1.126 9.213 1.00 98.19 83 VAL A O 1
ATOM 610 N N . SER A 1 84 ? -0.397 -1.077 8.819 1.00 98.06 84 SER A N 1
ATOM 611 C CA . SER A 1 84 ? -1.793 -1.248 8.410 1.00 98.06 84 SER A CA 1
ATOM 612 C C . SER A 1 84 ? -2.714 -1.147 9.617 1.00 98.06 84 SER A C 1
ATOM 614 O O . SER A 1 84 ? -2.518 -1.852 10.600 1.00 98.06 84 SER A O 1
ATOM 616 N N . VAL A 1 85 ? -3.726 -0.289 9.547 1.00 98.12 85 VAL A N 1
ATOM 617 C CA . VAL A 1 85 ? -4.730 -0.100 10.603 1.00 98.12 85 VAL A CA 1
ATOM 618 C C . VAL A 1 85 ? -6.123 0.009 9.966 1.00 98.12 85 VAL A C 1
ATOM 620 O O . VAL A 1 85 ? -6.759 1.055 10.062 1.00 98.12 85 VAL A O 1
ATOM 623 N N . PRO A 1 86 ? -6.596 -1.034 9.249 1.00 96.50 86 PRO A N 1
ATOM 624 C CA . PRO A 1 86 ? -7.845 -0.978 8.487 1.00 96.50 86 PRO A CA 1
ATOM 625 C C . PRO A 1 86 ? -9.026 -0.538 9.363 1.00 96.50 86 PRO A C 1
ATOM 627 O O . PRO A 1 86 ? -9.191 -1.016 10.483 1.00 96.50 86 PRO A O 1
ATOM 630 N N . GLY A 1 87 ? -9.836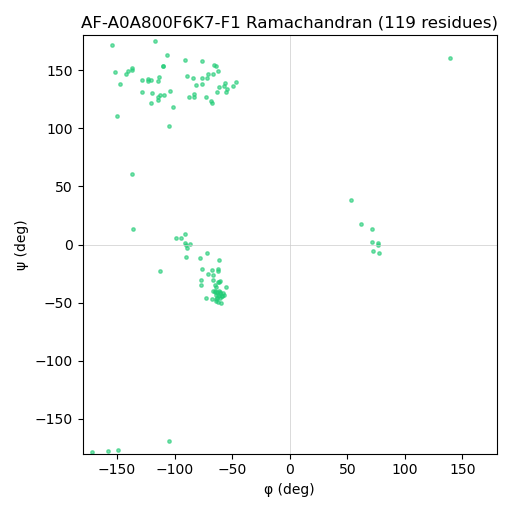 0.390 8.848 1.00 95.56 87 GLY A N 1
ATOM 631 C CA . GLY A 1 87 ? -10.992 0.971 9.537 1.00 95.56 87 GLY A CA 1
ATOM 632 C C . GLY A 1 87 ? -10.663 2.037 10.589 1.00 95.56 87 GLY A C 1
ATOM 633 O O . GLY A 1 87 ? -11.578 2.679 11.097 1.00 95.56 87 GLY A O 1
ATOM 634 N N . ALA A 1 88 ? -9.387 2.266 10.910 1.00 98.00 88 ALA A N 1
ATOM 635 C CA . ALA A 1 88 ? -9.005 3.210 11.953 1.00 98.00 88 ALA A CA 1
ATOM 636 C C . ALA A 1 88 ? -9.251 4.673 11.550 1.00 98.00 88 ALA A C 1
ATOM 638 O O . ALA A 1 88 ? -9.095 5.048 10.384 1.00 98.00 88 ALA A O 1
ATOM 639 N N . THR A 1 89 ? -9.595 5.511 12.527 1.00 97.94 89 THR A N 1
ATOM 640 C CA . THR A 1 89 ? -9.831 6.953 12.368 1.00 97.94 89 THR A CA 1
ATOM 641 C C . THR A 1 89 ? -8.831 7.776 13.187 1.00 97.94 89 THR A C 1
ATOM 643 O O . THR A 1 89 ? -8.011 7.234 13.938 1.00 97.94 89 THR A O 1
ATOM 646 N N . ALA A 1 90 ? -8.872 9.103 13.042 1.00 96.69 90 ALA A N 1
ATOM 647 C CA . ALA A 1 90 ? -8.059 9.992 13.870 1.00 96.69 90 ALA A CA 1
ATOM 648 C C . ALA A 1 90 ? -8.410 9.819 15.357 1.00 96.69 90 ALA A C 1
ATOM 650 O O . ALA A 1 90 ? -7.527 9.732 16.203 1.00 96.69 90 ALA A O 1
ATOM 651 N N . GLU A 1 91 ? -9.699 9.675 15.660 1.00 97.25 91 GLU A N 1
ATOM 652 C CA . GLU A 1 91 ? -10.228 9.490 17.010 1.00 97.25 91 GLU A CA 1
ATOM 653 C C . GLU A 1 91 ? -9.795 8.149 17.606 1.00 97.25 91 GLU A C 1
ATOM 655 O O . GLU A 1 91 ? -9.431 8.088 18.777 1.00 97.25 91 GLU A O 1
ATOM 660 N N . SER A 1 92 ? -9.790 7.073 16.809 1.00 97.25 92 SER A N 1
ATOM 661 C CA . SER A 1 92 ? -9.433 5.740 17.307 1.00 97.25 92 SER A CA 1
ATOM 662 C C . SER A 1 92 ? -7.928 5.546 17.510 1.00 97.25 92 SER A C 1
ATOM 664 O O . SER A 1 92 ? -7.525 4.623 18.213 1.00 97.25 92 SER A O 1
ATOM 666 N N . THR A 1 93 ? -7.089 6.358 16.859 1.00 96.19 93 THR A N 1
ATOM 667 C CA . THR A 1 93 ? -5.623 6.196 16.882 1.00 96.19 93 THR A CA 1
ATOM 668 C C . THR A 1 93 ? -4.883 7.318 17.599 1.00 96.19 93 THR A C 1
ATOM 670 O O . THR A 1 93 ? -3.749 7.115 18.024 1.00 96.19 93 THR A O 1
ATOM 673 N N . GLY A 1 94 ? -5.488 8.501 17.708 1.00 96.25 94 GLY A N 1
ATOM 674 C CA . GLY A 1 94 ? -4.841 9.709 18.214 1.00 96.25 94 GLY A CA 1
ATOM 675 C C . GLY A 1 94 ? -3.805 10.323 17.263 1.00 96.25 94 GLY A C 1
ATOM 676 O O . GLY A 1 94 ? -3.186 11.323 17.622 1.00 96.25 94 GLY A O 1
ATOM 677 N N . PHE A 1 95 ? -3.598 9.763 16.064 1.00 97.25 95 PHE A N 1
ATOM 678 C CA . PHE A 1 95 ? -2.652 10.308 15.088 1.00 97.25 95 PHE A CA 1
ATOM 679 C C . PHE A 1 95 ? -3.315 11.345 14.169 1.00 97.25 95 PHE A C 1
ATOM 681 O O . PHE A 1 95 ? -4.474 11.180 13.775 1.00 97.25 95 PHE A O 1
ATOM 688 N N . PRO A 1 96 ? -2.580 12.399 13.764 1.00 96.62 96 PRO A N 1
ATOM 689 C CA . PRO A 1 96 ? -3.081 13.363 12.793 1.00 96.62 96 PRO A CA 1
ATOM 690 C C . PRO A 1 96 ? -3.313 12.692 11.438 1.00 96.62 96 PRO A C 1
ATOM 692 O O . PRO A 1 96 ? -2.625 11.742 11.084 1.00 96.62 96 PRO A O 1
ATOM 695 N N . THR A 1 97 ? -4.219 13.229 10.625 1.00 96.31 97 THR A N 1
ATOM 696 C CA . THR A 1 97 ? -4.479 12.732 9.259 1.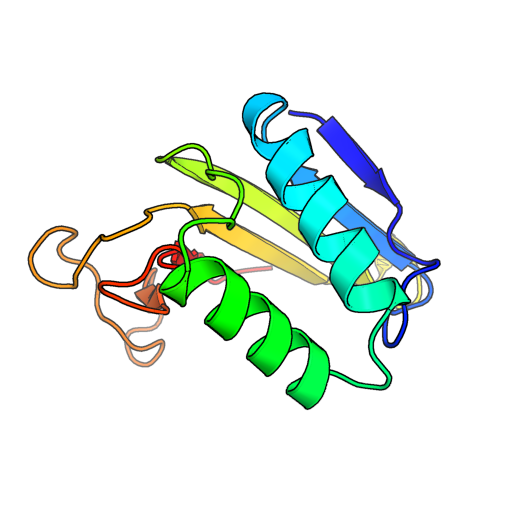00 96.31 97 THR A CA 1
ATOM 697 C C . THR A 1 97 ? -3.635 13.427 8.188 1.00 96.31 97 THR A C 1
ATOM 699 O O . THR A 1 97 ? -3.865 13.270 6.989 1.00 96.31 97 THR A O 1
ATOM 702 N N . THR A 1 98 ? -2.651 14.233 8.602 1.00 93.19 98 THR A N 1
ATOM 703 C CA . THR A 1 98 ? -1.800 15.008 7.694 1.00 93.19 98 THR A CA 1
ATOM 704 C C . THR A 1 98 ? -0.338 14.955 8.123 1.00 93.19 98 THR A C 1
ATOM 706 O O . THR A 1 98 ? -0.019 14.904 9.310 1.00 93.19 98 THR A O 1
ATOM 709 N N . ARG A 1 99 ? 0.564 15.062 7.142 1.00 92.25 99 ARG A N 1
ATOM 710 C CA . ARG A 1 99 ? 2.019 15.107 7.364 1.00 92.25 99 ARG A CA 1
ATOM 711 C C . ARG A 1 99 ? 2.535 16.409 7.989 1.00 92.25 99 ARG A C 1
ATOM 713 O O . ARG A 1 99 ? 3.723 16.505 8.276 1.00 92.25 99 ARG A O 1
ATOM 720 N N . ALA A 1 100 ? 1.691 17.434 8.137 1.00 91.50 100 ALA A N 1
ATOM 721 C CA . ALA A 1 100 ? 2.123 18.794 8.478 1.00 91.50 100 ALA A CA 1
ATOM 722 C C . ALA A 1 100 ? 2.811 18.892 9.851 1.00 91.50 100 ALA A C 1
ATOM 724 O O . ALA A 1 100 ? 3.605 19.796 10.079 1.00 91.50 100 ALA A O 1
ATOM 725 N N . GLN A 1 101 ? 2.535 17.942 10.743 1.00 86.38 101 GLN A N 1
ATOM 726 C CA . GLN A 1 101 ? 3.090 17.899 12.096 1.00 86.38 101 GLN A CA 1
ATOM 727 C C . GLN A 1 101 ? 4.459 17.199 12.169 1.00 86.38 101 GLN A C 1
ATOM 729 O O . GLN A 1 101 ? 5.017 17.058 13.252 1.00 86.38 101 GLN A O 1
ATOM 734 N N . GLY A 1 102 ? 5.003 16.725 11.041 1.00 87.62 102 GLY A N 1
ATOM 735 C CA . GLY A 1 102 ? 6.344 16.129 10.960 1.00 87.62 102 GLY A CA 1
ATOM 736 C C . GLY A 1 102 ? 6.500 14.738 11.594 1.00 87.62 102 GLY A C 1
ATOM 737 O O . GLY A 1 102 ? 7.560 14.135 11.455 1.00 87.62 102 GLY A O 1
ATOM 738 N N . GLY A 1 103 ? 5.465 14.217 12.259 1.00 92.19 103 GLY A N 1
ATOM 739 C CA . GLY A 1 103 ? 5.440 12.891 12.880 1.00 92.19 103 GLY A CA 1
ATOM 740 C C . GLY A 1 103 ? 4.619 11.856 12.109 1.00 92.19 103 GLY A C 1
ATOM 741 O O . GLY A 1 103 ? 4.204 12.079 10.970 1.00 92.19 103 GLY A O 1
ATOM 742 N N . VAL A 1 104 ? 4.381 10.711 12.755 1.00 96.69 104 VAL A N 1
ATOM 743 C CA . VAL A 1 104 ? 3.494 9.650 12.250 1.00 96.69 104 VAL A CA 1
ATOM 744 C C . VAL A 1 104 ? 2.095 10.211 12.008 1.00 96.69 104 VAL A C 1
ATOM 746 O O . VAL A 1 104 ? 1.574 10.954 12.837 1.00 96.69 104 VAL A O 1
ATOM 749 N N . TYR A 1 105 ? 1.486 9.847 10.881 1.00 96.94 105 TYR A N 1
ATOM 750 C CA . TYR A 1 105 ? 0.148 10.309 10.516 1.00 96.94 105 TYR A CA 1
ATOM 751 C C . TYR A 1 105 ? -0.680 9.196 9.874 1.00 96.94 105 TYR A C 1
ATOM 753 O O . TYR A 1 105 ? -0.146 8.305 9.216 1.00 96.94 105 TYR A O 1
ATOM 761 N N . LEU A 1 106 ? -1.992 9.250 10.071 1.00 97.88 106 LEU A N 1
ATOM 762 C CA . LEU A 1 106 ? -2.963 8.326 9.507 1.00 97.88 106 LEU A CA 1
ATOM 763 C C . LEU A 1 106 ? -3.337 8.747 8.081 1.00 97.88 106 LEU A C 1
ATOM 765 O O . LEU A 1 106 ? -3.734 9.883 7.833 1.00 97.88 106 LEU A O 1
ATOM 769 N N . MET A 1 107 ? -3.268 7.811 7.142 1.00 96.94 107 MET A N 1
ATOM 770 C CA . MET A 1 107 ? -3.808 7.955 5.794 1.00 96.94 107 MET A CA 1
ATOM 771 C C . MET A 1 107 ? -5.026 7.062 5.596 1.00 96.94 107 MET A C 1
ATOM 773 O O . MET A 1 107 ? -5.144 6.017 6.229 1.00 96.94 107 MET A O 1
ATOM 777 N N . ALA A 1 108 ? -5.909 7.478 4.683 1.00 94.69 108 ALA A N 1
ATOM 778 C CA . ALA A 1 108 ? -7.119 6.747 4.302 1.00 94.69 108 ALA A CA 1
ATOM 779 C C . ALA A 1 108 ? -8.019 6.373 5.500 1.00 94.69 108 ALA A C 1
ATOM 781 O O . ALA A 1 108 ? -8.581 5.278 5.543 1.00 94.69 108 ALA A O 1
ATOM 782 N N . ALA A 1 109 ? -8.131 7.287 6.472 1.00 96.69 109 ALA A N 1
ATOM 783 C CA . ALA A 1 109 ? -8.905 7.109 7.699 1.00 96.69 109 ALA A CA 1
ATOM 784 C C . ALA A 1 109 ? -10.331 6.598 7.421 1.00 96.69 109 ALA A C 1
ATOM 786 O O . ALA A 1 109 ? -10.998 7.071 6.502 1.00 96.69 109 ALA A O 1
ATOM 787 N N . GLY A 1 110 ? -10.784 5.626 8.213 1.00 94.19 110 GLY A N 1
ATOM 788 C CA . GLY A 1 110 ? -12.112 5.016 8.113 1.00 94.19 110 GLY A CA 1
ATOM 789 C C . GLY A 1 110 ? -12.286 4.008 6.970 1.00 94.19 110 GLY A C 1
ATOM 790 O O . GLY A 1 110 ? -13.370 3.457 6.819 1.00 94.19 110 GLY A O 1
ATOM 791 N N . THR A 1 111 ? -11.248 3.734 6.172 1.00 91.88 111 THR A N 1
ATOM 792 C CA . THR A 1 111 ? -11.317 2.773 5.055 1.00 91.88 111 THR A CA 1
ATOM 793 C C . THR A 1 111 ? -10.568 1.475 5.360 1.00 91.88 111 THR A C 1
ATOM 795 O O . THR A 1 111 ? -9.683 1.441 6.218 1.00 91.88 111 THR A O 1
ATOM 798 N N . GLY A 1 112 ? -10.836 0.411 4.596 1.00 90.88 112 GLY A N 1
ATOM 799 C CA . GLY A 1 112 ? -10.052 -0.833 4.642 1.00 90.88 112 GLY A CA 1
ATOM 800 C C . GLY A 1 112 ? -8.571 -0.662 4.264 1.00 90.88 112 GLY A C 1
ATOM 801 O O . GLY A 1 112 ? -7.757 -1.540 4.546 1.00 90.88 112 GLY A O 1
ATOM 802 N N . ALA A 1 113 ? -8.196 0.482 3.681 1.00 92.44 113 ALA A N 1
ATOM 803 C CA . ALA A 1 113 ? -6.823 0.838 3.330 1.00 92.44 113 ALA A CA 1
ATOM 804 C C . ALA A 1 113 ? -6.142 1.764 4.355 1.00 92.44 113 ALA A C 1
ATOM 806 O O . ALA A 1 113 ? -5.027 2.230 4.100 1.00 92.44 113 ALA A O 1
ATOM 807 N N . ALA A 1 114 ? -6.790 2.055 5.489 1.00 96.75 114 ALA A N 1
ATOM 808 C CA . ALA A 1 114 ? -6.236 2.917 6.525 1.00 96.75 114 ALA A CA 1
ATOM 809 C C . ALA A 1 114 ? -4.862 2.416 7.009 1.00 96.75 114 ALA A C 1
ATOM 811 O O . ALA A 1 114 ? -4.676 1.232 7.305 1.00 96.75 114 ALA A O 1
ATOM 812 N N . HIS A 1 115 ? -3.880 3.317 7.067 1.00 97.94 115 HIS A N 1
ATOM 813 C CA . HIS A 1 115 ? -2.518 2.991 7.492 1.00 97.94 115 HIS A CA 1
ATOM 814 C C . HIS A 1 115 ? -1.804 4.184 8.126 1.00 97.94 115 HIS A C 1
ATOM 816 O O . HIS A 1 115 ? -2.012 5.334 7.740 1.00 97.94 115 HIS A O 1
ATOM 822 N N . LEU A 1 116 ? -0.920 3.901 9.080 1.00 98.06 116 LEU A N 1
ATOM 823 C CA . LEU A 1 116 ? -0.003 4.880 9.649 1.00 98.06 116 LEU A CA 1
ATOM 824 C C . LEU A 1 116 ? 1.215 5.014 8.744 1.00 98.06 116 LEU A C 1
ATOM 826 O O . LEU A 1 116 ? 1.875 4.025 8.430 1.00 98.06 116 LEU A O 1
ATOM 830 N N . MET A 1 117 ? 1.522 6.239 8.355 1.00 97.12 117 MET A N 1
ATOM 831 C CA . MET A 1 117 ? 2.733 6.613 7.642 1.00 97.12 117 MET A CA 1
ATOM 832 C C . MET A 1 117 ? 3.829 6.901 8.656 1.00 97.12 117 MET A C 1
ATOM 834 O O . MET A 1 117 ? 3.618 7.703 9.563 1.00 97.12 117 MET A O 1
ATOM 838 N N . LEU A 1 118 ? 4.991 6.264 8.507 1.00 95.19 118 LEU A N 1
ATOM 839 C CA . LEU A 1 118 ? 6.152 6.487 9.368 1.00 95.19 118 LEU A CA 1
ATOM 840 C C . LEU A 1 118 ? 7.174 7.334 8.591 1.00 95.19 118 LEU A C 1
ATOM 842 O O . LEU A 1 118 ? 7.858 6.787 7.721 1.00 95.19 118 LEU A O 1
ATOM 846 N N . PRO A 1 119 ? 7.277 8.652 8.852 1.00 87.12 119 PRO A N 1
ATOM 847 C CA . PRO A 1 119 ? 8.248 9.505 8.179 1.00 87.12 119 PRO A CA 1
ATOM 848 C C . PRO A 1 119 ? 9.680 9.139 8.575 1.00 87.12 119 PRO A C 1
ATOM 850 O O . PRO A 1 119 ? 9.948 8.769 9.717 1.00 87.12 119 PRO A O 1
ATOM 853 N N . GLY A 1 120 ? 10.605 9.293 7.633 1.00 77.88 120 GLY A N 1
ATOM 854 C CA . GLY A 1 120 ? 12.020 8.964 7.799 1.00 77.88 120 GLY A CA 1
ATOM 855 C C . GLY A 1 120 ? 12.569 8.287 6.545 1.00 77.88 120 GLY A C 1
ATOM 856 O O . GLY A 1 120 ? 11.793 7.811 5.717 1.00 77.88 120 GLY A O 1
ATOM 857 N N . ARG A 1 121 ? 13.896 8.294 6.388 1.00 59.25 121 ARG A N 1
ATOM 858 C CA . ARG A 1 121 ? 14.602 7.427 5.433 1.00 59.25 121 ARG A CA 1
ATOM 859 C C . ARG A 1 121 ? 15.086 6.178 6.150 1.00 59.25 121 ARG A C 1
ATOM 861 O O . ARG A 1 121 ? 15.446 6.303 7.340 1.00 59.25 121 ARG A O 1
#